Protein AF-M5UGU6-F1 (afdb_monomer_lite)

InterPro domains:
  IPR001387 Cro/C1-type, helix-turn-helix domain [PS50943] (2-34)

pLDDT: mean 80.56, std 19.22, range [37.75, 97.44]

Radius of gyration: 16.03 Å; chains: 1; bounding box: 35×31×46 Å

Foldseek 3Di:
DDPVPPPPDDLVPQDDLVVLVVVCVVVVHDSCVSCVVSVHHDPVVVVVCVVCVVVVVVVVVDDPVVVVVVCVVVVHDPPPPPDDDD

Sequence (86 aa):
MSKIENERLDFAQFPSEELICKLATALECDEDELLILAKKVPSKIKERVFERPEVFAALADCDDKTLDKMMSQIGGRPRRRKSKPA

Secondary structure (DSSP, 8-state):
--GGGG----GGGSPPHHHHHHHHHHTT--HHHHHHHTT---HHHHHHHHH-HHHHHHHHHS-HHHHHHHHHHTTPPP----PPP-

Organism: NCBI:txid1263870

Structure (mmCIF, N/CA/C/O backbone):
data_AF-M5UGU6-F1
#
_entry.id   AF-M5UGU6-F1
#
loop_
_atom_site.group_PDB
_atom_site.id
_at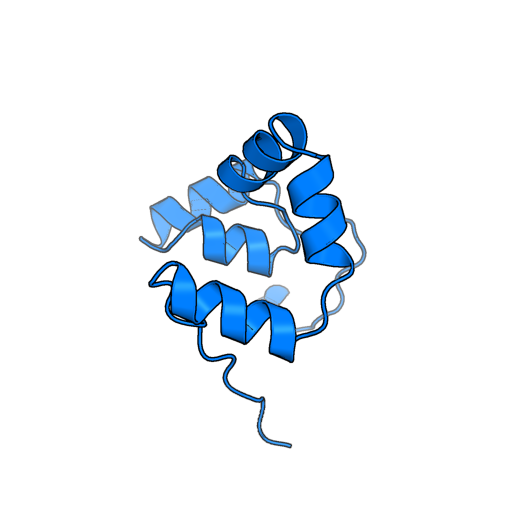om_site.type_symbol
_atom_site.label_atom_id
_atom_site.label_alt_id
_atom_site.label_comp_id
_atom_site.label_asym_id
_atom_site.label_entity_id
_atom_site.label_seq_id
_atom_site.pdbx_PDB_ins_code
_atom_site.Cartn_x
_atom_site.Cartn_y
_atom_site.Cartn_z
_atom_site.occupancy
_atom_site.B_iso_or_equiv
_atom_site.auth_seq_id
_atom_site.auth_comp_id
_atom_site.auth_asym_id
_atom_site.auth_atom_id
_atom_site.pdbx_PDB_model_num
ATOM 1 N N . MET A 1 1 ? -0.146 -2.950 -31.835 1.00 41.19 1 MET A N 1
ATOM 2 C CA . MET A 1 1 ? -1.235 -2.886 -30.840 1.00 41.19 1 MET A CA 1
ATOM 3 C C . MET A 1 1 ? -0.888 -3.853 -29.730 1.00 41.19 1 MET A C 1
ATOM 5 O O . MET A 1 1 ? -0.773 -5.047 -29.981 1.00 41.19 1 MET A O 1
ATOM 9 N N . SER A 1 2 ? -0.436 -3.291 -28.612 1.00 41.78 2 SER A N 1
ATOM 10 C CA . SER A 1 2 ? 0.507 -3.936 -27.696 1.00 41.78 2 SER A CA 1
ATOM 11 C C . SER A 1 2 ? -0.195 -4.898 -26.738 1.00 41.78 2 SER A C 1
ATOM 13 O O . SER A 1 2 ? -1.295 -4.621 -26.276 1.00 41.78 2 SER A O 1
ATOM 15 N N . LYS A 1 3 ? 0.480 -6.000 -26.382 1.00 51.34 3 LYS A N 1
ATOM 16 C CA . LYS A 1 3 ? 0.021 -7.064 -25.456 1.00 51.34 3 LYS A CA 1
ATOM 17 C C . LYS A 1 3 ? -0.410 -6.567 -24.060 1.00 51.34 3 LYS A C 1
ATOM 19 O O . LYS A 1 3 ? -0.951 -7.341 -23.282 1.00 51.34 3 LYS A O 1
ATOM 24 N N . ILE A 1 4 ? -0.178 -5.287 -23.775 1.00 51.22 4 ILE A N 1
ATOM 25 C CA . ILE A 1 4 ? -0.549 -4.555 -22.560 1.00 51.22 4 ILE A CA 1
ATOM 26 C C . ILE A 1 4 ? -2.080 -4.407 -22.432 1.00 51.22 4 ILE A C 1
ATOM 28 O O . ILE A 1 4 ? -2.592 -4.314 -21.325 1.00 51.22 4 ILE A O 1
ATOM 32 N N . GLU A 1 5 ? -2.822 -4.437 -23.543 1.00 52.09 5 GLU A N 1
ATOM 33 C CA . GLU A 1 5 ? -4.250 -4.077 -23.576 1.00 52.09 5 GLU A CA 1
ATOM 34 C C . GLU A 1 5 ? -5.213 -5.209 -23.159 1.00 52.09 5 GLU A C 1
ATOM 36 O O . GLU A 1 5 ? -6.394 -4.963 -22.951 1.00 52.09 5 GLU A O 1
ATOM 41 N N . ASN A 1 6 ? -4.732 -6.451 -23.020 1.00 49.00 6 ASN A N 1
ATOM 42 C CA . ASN A 1 6 ? -5.601 -7.637 -22.949 1.00 49.00 6 ASN A CA 1
ATOM 43 C C . ASN A 1 6 ? -5.731 -8.301 -21.566 1.00 49.00 6 ASN A C 1
ATOM 45 O O . ASN A 1 6 ? -6.183 -9.438 -21.512 1.00 49.00 6 ASN A O 1
ATOM 49 N N . GLU A 1 7 ? -5.344 -7.646 -20.464 1.00 52.19 7 GLU A N 1
ATOM 50 C CA . GLU A 1 7 ? -5.663 -8.053 -19.070 1.00 52.19 7 GLU A CA 1
ATOM 51 C C . GLU A 1 7 ? -5.458 -9.554 -18.712 1.00 52.19 7 GLU A C 1
ATOM 53 O O . GLU A 1 7 ? -6.066 -10.074 -17.779 1.00 52.19 7 GLU A O 1
ATOM 58 N N . ARG A 1 8 ? -4.568 -10.279 -19.405 1.00 50.00 8 ARG A N 1
ATOM 59 C CA . ARG A 1 8 ? -4.252 -11.697 -19.135 1.00 50.00 8 ARG A CA 1
ATOM 60 C C . ARG A 1 8 ? -2.859 -11.828 -18.544 1.00 50.00 8 ARG A C 1
ATOM 62 O O . ARG A 1 8 ? -1.982 -12.398 -19.185 1.00 50.00 8 ARG A O 1
ATOM 69 N N . LEU A 1 9 ? -2.661 -11.291 -17.342 1.00 51.25 9 LEU A N 1
ATOM 70 C CA . LEU A 1 9 ? -1.374 -11.315 -16.651 1.00 51.25 9 LEU A CA 1
ATOM 71 C C . LEU A 1 9 ? -1.400 -12.278 -15.455 1.00 51.25 9 LEU A C 1
ATOM 73 O O . LEU A 1 9 ? -1.771 -11.902 -14.346 1.00 51.25 9 LEU A O 1
ATOM 77 N N . ASP A 1 10 ? -0.980 -13.525 -15.711 1.00 50.19 10 ASP A N 1
ATOM 78 C CA . ASP A 1 10 ? -0.413 -14.430 -14.700 1.00 50.19 10 ASP A CA 1
ATOM 79 C C . ASP A 1 10 ? 0.672 -13.679 -13.906 1.00 50.19 10 ASP A C 1
ATOM 81 O O . ASP A 1 10 ? 1.350 -12.812 -14.460 1.00 50.19 10 ASP A O 1
ATOM 85 N N . PHE A 1 11 ? 0.881 -14.017 -12.631 1.00 45.38 11 PHE A N 1
ATOM 86 C CA . PHE A 1 11 ? 1.804 -13.332 -11.701 1.00 45.38 11 PHE A CA 1
ATOM 87 C C . PHE A 1 11 ? 3.239 -13.088 -12.237 1.00 45.38 11 PHE A C 1
ATOM 89 O O . PHE A 1 11 ? 3.958 -12.248 -11.700 1.00 45.38 11 PHE A O 1
ATOM 96 N N . ALA A 1 12 ? 3.639 -13.760 -13.321 1.00 50.81 12 ALA A N 1
ATOM 97 C CA . ALA A 1 12 ? 4.878 -13.560 -14.071 1.00 50.81 12 ALA A CA 1
ATOM 98 C C . ALA A 1 12 ? 4.906 -12.336 -15.019 1.00 50.81 12 ALA A C 1
ATOM 100 O O . ALA A 1 12 ? 5.911 -12.143 -15.699 1.00 50.81 12 ALA A O 1
ATOM 101 N N . GLN A 1 13 ? 3.844 -11.529 -15.125 1.00 60.25 13 GLN A N 1
ATOM 102 C CA . GLN A 1 13 ? 3.775 -10.490 -16.160 1.00 60.25 13 GLN A CA 1
ATOM 103 C C . GLN A 1 13 ? 3.808 -9.026 -15.668 1.00 60.25 13 GLN A C 1
ATOM 105 O O . GLN A 1 13 ? 3.749 -8.108 -16.489 1.00 60.25 13 GLN A O 1
ATOM 110 N N . PHE A 1 14 ? 3.963 -8.760 -14.369 1.00 63.84 14 PHE A N 1
ATOM 111 C CA . PHE A 1 14 ? 4.272 -7.394 -13.926 1.00 63.84 14 PHE A CA 1
ATOM 112 C C . PHE A 1 14 ? 5.770 -7.101 -14.122 1.00 63.84 14 PHE A C 1
ATOM 114 O O . PHE A 1 14 ? 6.596 -7.935 -13.738 1.00 63.84 14 PHE A O 1
ATOM 121 N N . PRO A 1 15 ? 6.147 -5.947 -14.709 1.00 78.75 15 PRO A N 1
ATOM 122 C CA . PRO A 1 15 ? 7.550 -5.591 -14.914 1.00 78.75 15 PRO A CA 1
ATOM 123 C C . PRO A 1 15 ? 8.329 -5.577 -13.587 1.00 78.75 15 PRO A C 1
ATOM 125 O O . PRO A 1 15 ? 7.754 -5.382 -12.512 1.00 78.75 15 PRO A O 1
ATOM 128 N N . SER A 1 16 ? 9.646 -5.813 -13.641 1.00 88.81 16 SER A N 1
ATOM 129 C CA . SER A 1 16 ? 10.503 -5.710 -12.450 1.00 88.81 16 SER A CA 1
ATOM 130 C C . SER A 1 16 ? 10.454 -4.292 -11.869 1.00 88.81 16 SER A C 1
ATOM 132 O O . SER A 1 16 ? 10.169 -3.343 -12.595 1.00 88.81 16 SER A O 1
ATOM 134 N N . GLU A 1 17 ? 10.741 -4.133 -10.570 1.00 89.56 17 GLU A N 1
ATOM 135 C CA . GLU A 1 17 ? 10.814 -2.795 -9.943 1.00 89.56 17 GLU A CA 1
ATOM 136 C C . GLU A 1 17 ? 11.791 -1.899 -10.705 1.00 89.56 17 GLU A C 1
ATOM 138 O O . GLU A 1 17 ? 11.428 -0.807 -11.115 1.00 89.56 17 GLU A O 1
ATOM 143 N N . GLU A 1 18 ? 12.971 -2.425 -11.032 1.00 91.31 18 GLU A N 1
ATOM 144 C CA . GLU A 1 18 ? 13.973 -1.713 -11.826 1.00 91.31 18 GLU A CA 1
ATOM 145 C C . GLU A 1 18 ? 13.437 -1.244 -13.192 1.00 91.31 18 GLU A C 1
ATOM 147 O O . GLU A 1 18 ? 13.710 -0.122 -13.618 1.00 91.31 18 GLU A O 1
ATOM 152 N N . LEU A 1 19 ? 12.663 -2.084 -13.891 1.00 91.88 19 LEU A N 1
ATOM 153 C CA . LEU A 1 19 ? 12.055 -1.704 -15.165 1.00 91.88 19 LEU A CA 1
ATOM 154 C C . LEU A 1 19 ? 10.965 -0.643 -14.969 1.00 91.88 19 LEU A C 1
ATOM 156 O O . LEU A 1 19 ? 10.862 0.270 -15.782 1.00 91.88 19 LEU A O 1
ATOM 160 N N . ILE A 1 20 ? 10.186 -0.730 -13.890 1.00 91.25 20 ILE A N 1
ATOM 161 C CA . ILE A 1 20 ? 9.168 0.265 -13.541 1.00 91.25 20 ILE A CA 1
ATOM 162 C C . ILE A 1 20 ? 9.808 1.626 -13.251 1.00 91.25 20 ILE A C 1
ATOM 164 O O . ILE A 1 20 ? 9.361 2.615 -13.823 1.00 91.25 20 ILE A O 1
ATOM 168 N N . CYS A 1 21 ? 10.883 1.687 -12.460 1.00 90.12 21 CYS A N 1
ATOM 169 C CA . CYS A 1 21 ? 11.603 2.935 -12.176 1.00 90.12 21 CYS A CA 1
ATOM 170 C C . CYS A 1 21 ? 12.185 3.556 -13.460 1.00 90.12 21 CYS A C 1
ATOM 172 O O . CYS A 1 21 ? 12.079 4.763 -13.694 1.00 90.12 21 CYS A O 1
ATOM 174 N N . LYS A 1 22 ? 12.755 2.725 -14.350 1.00 93.12 22 LYS A N 1
ATOM 175 C CA . LYS A 1 22 ? 13.248 3.176 -15.665 1.00 93.12 22 LYS A CA 1
ATOM 176 C C . LYS A 1 22 ? 12.124 3.733 -16.538 1.00 93.12 22 LYS A C 1
ATOM 178 O O . LYS A 1 22 ? 12.320 4.757 -17.187 1.00 93.12 22 LYS A O 1
ATOM 183 N N . LEU A 1 23 ? 10.956 3.088 -16.545 1.00 92.31 23 LEU A N 1
ATOM 184 C CA . LEU A 1 23 ? 9.774 3.577 -17.257 1.00 92.31 23 LEU A CA 1
ATOM 185 C C . LEU A 1 23 ? 9.258 4.886 -16.657 1.00 92.31 23 LEU A C 1
ATOM 187 O O . LEU A 1 23 ? 8.972 5.805 -17.414 1.00 92.31 23 LEU A O 1
ATOM 191 N N . ALA A 1 24 ? 9.196 4.994 -15.328 1.00 93.56 24 ALA A N 1
ATOM 192 C CA . ALA A 1 24 ? 8.777 6.214 -14.646 1.00 93.56 24 ALA A CA 1
ATOM 193 C C . ALA A 1 24 ? 9.671 7.403 -15.016 1.00 93.56 24 ALA A C 1
ATOM 195 O O . ALA A 1 24 ? 9.181 8.474 -15.362 1.00 93.56 24 ALA A O 1
ATOM 196 N N . THR A 1 25 ? 10.985 7.166 -15.051 1.00 93.88 25 THR A N 1
ATOM 197 C CA . THR A 1 25 ? 11.976 8.158 -15.484 1.00 93.88 25 THR A CA 1
ATOM 198 C C . THR A 1 25 ? 11.794 8.534 -16.956 1.00 93.88 25 THR A C 1
ATOM 200 O O . THR A 1 25 ? 11.765 9.713 -17.288 1.00 93.88 25 THR A O 1
ATOM 203 N N . ALA A 1 26 ? 11.652 7.547 -17.847 1.00 95.50 26 ALA A N 1
ATOM 204 C CA . ALA A 1 26 ? 11.525 7.783 -19.287 1.00 95.50 26 ALA A CA 1
ATOM 205 C C . ALA A 1 26 ? 10.211 8.478 -19.684 1.00 95.50 26 ALA A C 1
ATOM 207 O O . ALA A 1 26 ? 10.164 9.157 -20.706 1.00 95.50 26 ALA A O 1
ATOM 208 N N . LEU A 1 27 ? 9.148 8.276 -18.903 1.00 93.06 27 LEU A N 1
ATOM 209 C CA . LEU A 1 27 ? 7.825 8.862 -19.121 1.00 93.06 27 LEU A CA 1
ATOM 210 C C . LEU A 1 27 ? 7.577 10.114 -18.265 1.00 93.06 27 LEU A C 1
ATOM 212 O O . LEU A 1 27 ? 6.478 10.660 -18.322 1.00 93.06 27 LEU A O 1
ATOM 216 N N . GLU A 1 28 ? 8.570 10.545 -17.478 1.00 93.31 28 GLU A N 1
ATOM 217 C CA . GLU A 1 28 ? 8.483 11.671 -16.537 1.00 93.31 28 GLU A CA 1
ATOM 218 C C . GLU A 1 28 ? 7.238 11.598 -15.630 1.00 93.31 28 GLU A C 1
ATOM 220 O O . GLU A 1 28 ? 6.534 12.585 -15.409 1.00 93.31 28 GLU A O 1
ATOM 225 N N . CYS A 1 29 ? 6.939 10.406 -15.110 1.00 91.56 29 CYS A N 1
ATOM 226 C CA . CYS A 1 29 ? 5.762 10.154 -14.281 1.00 91.56 29 CYS A CA 1
ATOM 227 C C . CYS A 1 29 ? 6.120 9.682 -12.863 1.00 91.56 29 CYS A C 1
ATOM 229 O O . CYS A 1 29 ? 7.264 9.348 -12.562 1.00 91.56 29 CYS A O 1
ATOM 231 N N . ASP A 1 30 ? 5.121 9.662 -11.980 1.00 91.56 30 ASP A N 1
ATOM 232 C CA . ASP A 1 30 ? 5.276 9.273 -10.576 1.00 91.56 30 ASP A CA 1
ATOM 233 C C . ASP A 1 30 ? 5.584 7.767 -10.452 1.00 91.56 30 ASP A C 1
ATOM 235 O O . ASP A 1 30 ? 4.789 6.909 -10.845 1.00 91.56 30 ASP A O 1
ATOM 239 N N . GLU A 1 31 ? 6.763 7.445 -9.918 1.00 92.62 31 GLU A N 1
ATOM 240 C CA . GLU A 1 31 ? 7.226 6.067 -9.733 1.00 92.62 31 GLU A CA 1
ATOM 241 C C . GLU A 1 31 ? 6.326 5.269 -8.780 1.00 92.62 31 GLU A C 1
ATOM 243 O O . GLU A 1 31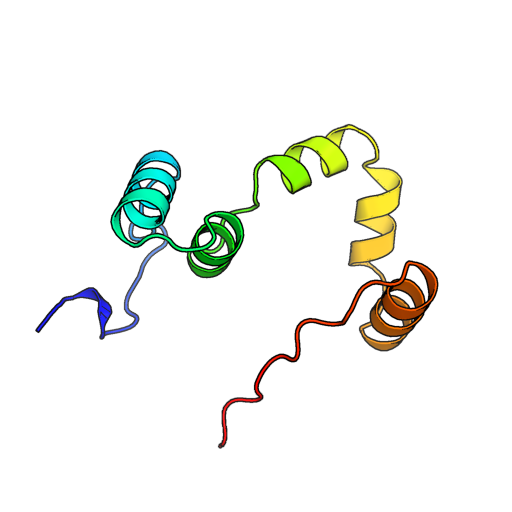 ? 5.998 4.115 -9.068 1.00 92.62 31 GLU A O 1
ATOM 248 N N . ASP A 1 32 ? 5.887 5.881 -7.678 1.00 91.56 32 ASP A N 1
ATOM 249 C CA . ASP A 1 32 ? 5.051 5.220 -6.677 1.00 91.56 32 ASP A CA 1
ATOM 250 C C . ASP A 1 32 ? 3.690 4.858 -7.285 1.00 91.56 32 ASP A C 1
ATOM 252 O O . ASP A 1 32 ? 3.172 3.764 -7.042 1.00 91.56 32 ASP A O 1
ATOM 256 N N . GLU A 1 33 ? 3.120 5.735 -8.121 1.00 90.31 33 GLU A N 1
ATOM 257 C CA . GLU A 1 33 ? 1.893 5.432 -8.868 1.00 90.31 33 GLU A CA 1
ATOM 258 C C . GLU A 1 33 ? 2.073 4.223 -9.797 1.00 90.31 33 GLU A C 1
ATOM 260 O O . GLU A 1 33 ? 1.211 3.337 -9.821 1.00 90.31 33 GLU A O 1
ATOM 265 N N . LEU A 1 34 ? 3.191 4.138 -10.524 1.00 91.50 34 LEU A N 1
ATOM 266 C CA . LEU A 1 34 ? 3.465 3.009 -11.419 1.00 91.50 34 LEU A CA 1
ATOM 267 C C . LEU A 1 34 ? 3.711 1.702 -10.654 1.00 91.50 34 LEU A C 1
ATOM 269 O O . LEU A 1 34 ? 3.240 0.643 -11.081 1.00 91.50 34 LEU A O 1
ATOM 273 N N . LEU A 1 35 ? 4.404 1.757 -9.516 1.00 92.62 35 LEU A N 1
ATOM 274 C CA . LEU A 1 35 ? 4.597 0.598 -8.644 1.00 92.62 35 LEU A CA 1
ATOM 275 C C . LEU A 1 35 ? 3.250 0.077 -8.130 1.00 92.62 35 LEU A C 1
ATOM 277 O O . LEU A 1 35 ? 2.982 -1.123 -8.230 1.00 92.62 35 LEU A O 1
ATOM 281 N N . ILE A 1 36 ? 2.366 0.968 -7.672 1.00 91.56 36 ILE A N 1
ATOM 282 C CA . ILE A 1 36 ? 1.020 0.604 -7.209 1.00 91.56 36 ILE A CA 1
ATOM 283 C C . ILE A 1 36 ? 0.191 -0.007 -8.350 1.00 91.56 36 ILE A C 1
ATOM 285 O O . ILE A 1 36 ? -0.472 -1.027 -8.139 1.00 91.56 36 ILE A O 1
ATOM 289 N N . LEU A 1 37 ? 0.256 0.555 -9.565 1.00 89.12 37 LEU A N 1
ATOM 290 C CA . LEU A 1 37 ? -0.403 -0.007 -10.756 1.00 89.12 37 LEU A CA 1
ATOM 291 C C . LEU A 1 37 ? 0.090 -1.425 -11.071 1.00 89.12 37 LEU A C 1
ATOM 293 O O . LEU A 1 37 ? -0.703 -2.291 -11.445 1.00 89.12 37 LEU A O 1
ATOM 297 N N . ALA A 1 38 ? 1.378 -1.686 -10.855 1.00 90.25 38 ALA A N 1
ATOM 298 C CA . ALA A 1 38 ? 1.982 -3.005 -11.001 1.00 90.25 38 ALA A CA 1
ATOM 299 C C . ALA A 1 38 ? 1.778 -3.928 -9.781 1.00 90.25 38 ALA A C 1
ATOM 301 O O . ALA A 1 38 ? 2.415 -4.980 -9.700 1.00 90.25 38 ALA A O 1
ATOM 302 N N . LYS A 1 39 ? 0.912 -3.552 -8.825 1.00 89.00 39 LYS A N 1
ATOM 303 C CA . LYS A 1 39 ? 0.662 -4.269 -7.559 1.00 89.00 39 LYS A CA 1
ATOM 304 C C . LYS A 1 39 ? 1.925 -4.481 -6.714 1.00 89.00 39 LYS A C 1
ATOM 306 O O . LYS A 1 39 ? 2.051 -5.483 -6.010 1.00 89.00 39 LYS A O 1
ATOM 311 N N . LYS A 1 40 ? 2.861 -3.536 -6.772 1.00 89.75 40 LYS A N 1
ATOM 312 C CA . LYS A 1 40 ? 4.078 -3.507 -5.958 1.00 89.75 40 LYS A CA 1
ATOM 313 C C . LYS A 1 40 ? 3.988 -2.408 -4.908 1.00 89.75 40 LYS A C 1
ATOM 315 O O . LYS A 1 40 ? 3.374 -1.368 -5.124 1.00 89.75 40 LYS A O 1
ATOM 320 N N . VAL A 1 41 ? 4.603 -2.655 -3.755 1.00 91.62 41 VAL A N 1
ATOM 321 C CA . VAL A 1 41 ? 4.639 -1.692 -2.649 1.00 91.62 41 VAL A CA 1
ATOM 322 C C . VAL A 1 41 ? 5.823 -0.737 -2.860 1.00 91.62 41 VAL A C 1
ATOM 324 O O . VAL A 1 41 ? 6.950 -1.226 -2.973 1.00 91.62 41 VAL A O 1
ATOM 327 N N . PRO A 1 42 ? 5.611 0.590 -2.884 1.00 93.62 42 PRO A N 1
ATOM 328 C CA . PRO A 1 42 ? 6.691 1.574 -2.896 1.00 93.62 42 PRO A CA 1
ATOM 329 C C . PRO A 1 42 ? 7.708 1.379 -1.769 1.00 93.62 42 PRO A C 1
ATOM 331 O O . PRO A 1 42 ? 7.331 1.070 -0.634 1.00 93.62 42 PRO A O 1
ATOM 334 N N . SER A 1 43 ? 8.994 1.608 -2.051 1.00 90.56 43 SER A N 1
ATOM 335 C CA . SER A 1 43 ? 10.094 1.379 -1.097 1.00 90.56 43 SER A CA 1
ATOM 336 C C . SER A 1 43 ? 9.913 2.155 0.206 1.00 90.56 43 SER A C 1
ATOM 338 O O . SER A 1 43 ? 10.023 1.583 1.287 1.00 90.56 43 SER A O 1
ATOM 340 N N . LYS A 1 44 ? 9.478 3.416 0.111 1.00 90.50 44 LYS A N 1
ATOM 341 C CA . LYS A 1 44 ? 9.166 4.252 1.276 1.00 90.50 44 LYS A CA 1
ATOM 342 C C . LYS A 1 44 ? 8.087 3.642 2.177 1.00 90.50 44 LYS A C 1
ATOM 344 O O . LYS A 1 44 ? 8.139 3.792 3.393 1.00 90.50 44 LYS A O 1
ATOM 349 N N . ILE A 1 45 ? 7.094 2.960 1.604 1.00 93.00 45 ILE A N 1
ATOM 350 C CA . ILE A 1 45 ? 6.048 2.285 2.384 1.00 93.00 45 ILE A CA 1
ATOM 351 C C . ILE A 1 45 ? 6.601 0.994 2.995 1.00 93.00 45 ILE A C 1
ATOM 353 O O . ILE A 1 45 ? 6.362 0.754 4.176 1.00 93.00 45 ILE A O 1
ATOM 357 N N . LYS A 1 46 ? 7.380 0.203 2.236 1.00 93.56 46 LYS A N 1
ATOM 358 C CA . LYS A 1 46 ? 8.044 -1.010 2.754 1.00 93.56 46 LYS A CA 1
ATOM 359 C C . LYS A 1 46 ? 8.866 -0.693 4.007 1.00 93.56 46 LYS A C 1
ATOM 361 O O . LYS A 1 46 ? 8.689 -1.352 5.024 1.00 93.56 46 LYS A O 1
ATOM 366 N N . GLU A 1 47 ? 9.708 0.338 3.954 1.00 95.62 47 GLU A N 1
ATOM 367 C CA . GLU A 1 47 ? 10.541 0.766 5.087 1.00 95.62 47 GLU A CA 1
ATOM 368 C C . GLU A 1 47 ? 9.694 1.121 6.316 1.00 95.62 47 GLU A C 1
ATOM 370 O O . GLU A 1 47 ? 9.932 0.610 7.410 1.00 95.62 47 GLU A O 1
ATOM 375 N N . ARG A 1 48 ? 8.629 1.911 6.135 1.00 94.75 48 ARG A N 1
ATOM 376 C CA . ARG A 1 48 ? 7.748 2.327 7.238 1.00 94.75 48 ARG A CA 1
ATOM 377 C C . ARG A 1 48 ? 6.992 1.168 7.889 1.00 94.75 48 ARG A C 1
ATOM 379 O O . ARG A 1 48 ? 6.738 1.230 9.092 1.00 94.75 48 ARG A O 1
ATOM 386 N N . VAL A 1 49 ? 6.670 0.119 7.131 1.00 96.38 49 VAL A N 1
ATOM 387 C CA . VAL A 1 49 ? 6.079 -1.114 7.678 1.00 96.38 49 VAL A CA 1
ATOM 388 C C . VAL A 1 49 ? 7.062 -1.818 8.615 1.00 96.38 49 VAL A C 1
ATOM 390 O O . VAL A 1 49 ? 6.646 -2.281 9.672 1.00 96.38 49 VAL A O 1
ATOM 393 N N . PHE A 1 50 ? 8.356 -1.866 8.285 1.00 95.62 50 PHE A N 1
ATOM 394 C CA . PHE A 1 50 ? 9.361 -2.466 9.170 1.00 95.62 50 PHE A CA 1
ATOM 395 C C . PHE A 1 50 ? 9.685 -1.595 10.388 1.00 95.62 50 PHE A C 1
ATOM 397 O O . PHE A 1 50 ? 9.954 -2.127 11.461 1.00 95.62 50 PHE A O 1
ATOM 404 N N . GLU A 1 51 ? 9.635 -0.269 10.251 1.00 97.44 51 GLU A N 1
ATOM 405 C CA . GLU A 1 51 ? 9.875 0.652 11.367 1.00 97.44 51 GLU A CA 1
ATOM 406 C C . GLU A 1 51 ? 8.737 0.666 12.394 1.00 97.44 51 GLU A C 1
ATOM 408 O O . GLU A 1 51 ? 8.991 0.832 13.586 1.00 97.44 51 GLU A O 1
ATOM 413 N N . ARG A 1 52 ? 7.482 0.569 11.938 1.00 96.81 52 ARG A N 1
ATOM 414 C CA . ARG A 1 52 ? 6.269 0.709 12.765 1.00 96.81 52 ARG A CA 1
ATOM 415 C C . ARG A 1 52 ? 5.216 -0.348 12.395 1.00 96.81 52 ARG A C 1
ATOM 417 O O . ARG A 1 52 ? 4.111 0.021 11.977 1.00 96.81 52 ARG A O 1
ATOM 424 N N . PRO A 1 53 ? 5.527 -1.649 12.514 1.00 96.12 53 PRO A N 1
ATOM 425 C CA . PRO A 1 53 ? 4.654 -2.725 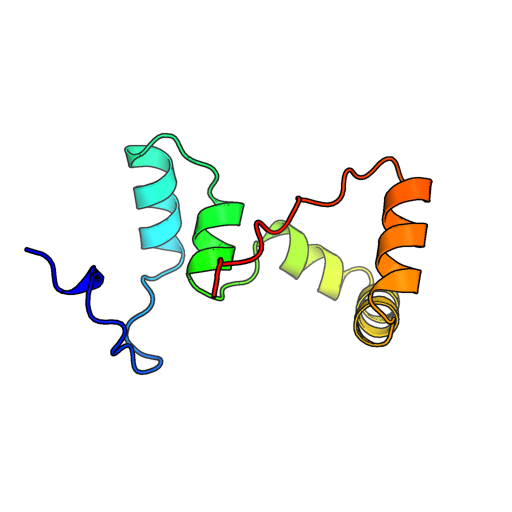12.040 1.00 96.12 53 PRO A CA 1
ATOM 426 C C . PRO A 1 53 ? 3.266 -2.697 12.686 1.00 96.12 53 PRO A C 1
ATOM 428 O O . PRO A 1 53 ? 2.265 -2.922 12.009 1.00 96.12 53 PRO A O 1
ATOM 431 N N . GLU A 1 54 ? 3.179 -2.350 13.969 1.00 97.12 54 GLU A N 1
ATOM 432 C CA . GLU A 1 54 ? 1.928 -2.273 14.722 1.00 97.12 54 GLU A CA 1
ATOM 433 C C . GLU A 1 54 ? 0.979 -1.190 14.196 1.00 97.12 54 GLU A C 1
ATOM 435 O O . GLU A 1 54 ? -0.237 -1.373 14.200 1.00 97.12 54 GLU A O 1
ATOM 440 N N . VAL A 1 55 ? 1.525 -0.078 13.693 1.00 95.19 55 VAL A N 1
ATOM 441 C CA . VAL A 1 55 ? 0.719 1.003 13.113 1.00 95.19 55 VAL A CA 1
ATOM 442 C C . VAL A 1 55 ? 0.100 0.537 11.804 1.00 95.19 55 VAL A C 1
ATOM 444 O O . VAL A 1 55 ? -1.098 0.701 11.608 1.00 95.19 55 VAL A O 1
ATOM 447 N N . PHE A 1 56 ? 0.892 -0.064 10.914 1.00 94.12 56 PHE A N 1
ATOM 448 C CA . PHE A 1 56 ? 0.388 -0.526 9.620 1.00 94.12 56 PHE A CA 1
ATOM 449 C C . PHE A 1 56 ? -0.553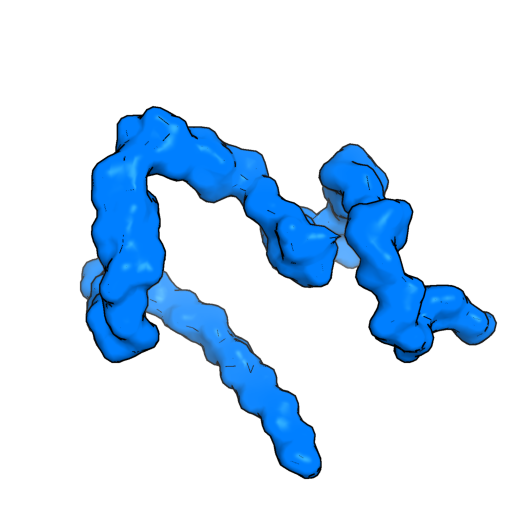 -1.727 9.745 1.00 94.12 56 PHE A C 1
ATOM 451 O O . PHE A 1 56 ? -1.494 -1.820 8.960 1.00 94.12 56 PHE A O 1
ATOM 458 N N . ALA A 1 57 ? -0.361 -2.589 10.749 1.00 94.44 57 ALA A N 1
ATOM 459 C CA . ALA A 1 57 ? -1.328 -3.629 11.093 1.00 94.44 57 ALA A CA 1
ATOM 460 C C . ALA A 1 57 ? -2.675 -3.018 11.515 1.00 94.44 57 ALA A C 1
ATOM 462 O O . ALA A 1 57 ? -3.701 -3.340 10.927 1.00 94.44 57 ALA A O 1
ATOM 463 N N . ALA A 1 58 ? -2.667 -2.052 12.441 1.00 95.38 58 ALA A N 1
ATOM 464 C CA . ALA A 1 58 ? -3.890 -1.366 12.859 1.00 95.38 58 ALA A CA 1
ATOM 465 C C . ALA A 1 58 ? -4.574 -0.612 11.703 1.00 95.38 58 ALA A C 1
ATOM 467 O O . ALA A 1 58 ? -5.800 -0.591 11.617 1.00 95.38 58 ALA A O 1
ATOM 468 N N . LEU A 1 59 ? -3.796 -0.012 10.794 1.00 94.06 59 LEU A N 1
ATOM 469 C CA . LEU A 1 59 ? -4.330 0.629 9.589 1.00 94.06 59 LEU A CA 1
ATOM 470 C C . LEU A 1 59 ? -4.997 -0.371 8.639 1.00 94.06 59 LEU A C 1
ATOM 472 O O . LEU A 1 59 ? -6.004 -0.027 8.029 1.00 94.06 59 LEU A O 1
ATOM 476 N N . ALA A 1 60 ? -4.458 -1.585 8.509 1.00 93.31 60 ALA A N 1
ATOM 477 C CA . ALA A 1 60 ? -5.031 -2.624 7.655 1.00 93.31 60 ALA A CA 1
ATOM 478 C C . ALA A 1 60 ? -6.383 -3.148 8.177 1.00 93.31 60 ALA A C 1
ATOM 480 O O . ALA A 1 60 ? -7.209 -3.577 7.374 1.00 93.31 60 ALA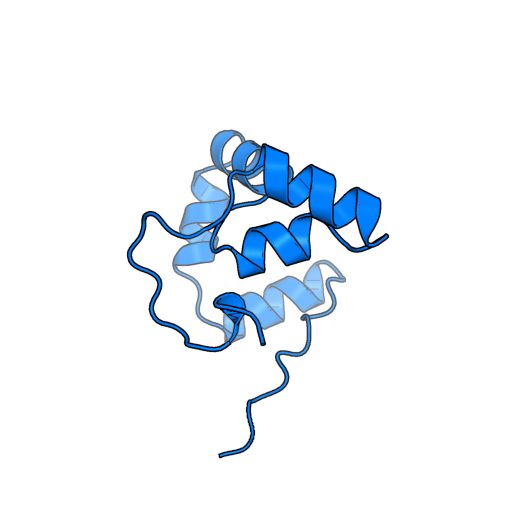 A O 1
ATOM 481 N N . ASP A 1 61 ? -6.615 -3.069 9.490 1.00 95.56 61 ASP A N 1
ATOM 482 C CA . ASP A 1 61 ? -7.864 -3.489 10.139 1.00 95.56 61 ASP A CA 1
ATOM 483 C C . ASP A 1 61 ? -8.956 -2.399 10.138 1.00 95.56 61 ASP A C 1
ATOM 485 O O . ASP A 1 61 ? -10.116 -2.670 10.459 1.00 95.56 61 ASP A O 1
ATOM 489 N N . CYS A 1 62 ? -8.607 -1.153 9.807 1.00 94.75 62 CYS A N 1
ATOM 490 C CA . CYS A 1 62 ? -9.551 -0.036 9.790 1.00 94.75 62 CYS A CA 1
ATOM 491 C C . CYS A 1 62 ? -10.485 -0.090 8.571 1.00 94.75 62 CYS A C 1
ATOM 493 O O . CYS A 1 62 ? -10.068 -0.417 7.462 1.00 94.75 62 CYS A O 1
ATOM 495 N N . ASP A 1 63 ? -11.743 0.323 8.757 1.00 94.06 63 ASP A N 1
ATOM 496 C CA . ASP A 1 63 ? -12.670 0.529 7.643 1.00 94.06 63 ASP A CA 1
ATOM 497 C C . ASP A 1 63 ? -12.366 1.827 6.871 1.00 94.06 63 ASP A C 1
ATOM 499 O O . ASP A 1 63 ? -11.691 2.738 7.365 1.00 94.06 63 ASP A O 1
ATOM 503 N N . ASP A 1 64 ? -12.913 1.941 5.657 1.00 92.06 64 ASP A N 1
ATOM 504 C CA . ASP A 1 64 ? -12.705 3.108 4.788 1.00 92.06 64 ASP A CA 1
ATOM 505 C C . ASP A 1 64 ? -13.081 4.428 5.487 1.00 92.06 64 ASP A C 1
ATOM 507 O O . ASP A 1 64 ? -12.394 5.435 5.336 1.00 92.06 64 ASP A O 1
ATOM 511 N N . LYS A 1 65 ? -14.132 4.425 6.322 1.00 94.06 65 LYS A N 1
ATOM 512 C CA . LYS A 1 65 ? -14.575 5.618 7.066 1.00 94.06 65 LYS A CA 1
ATOM 513 C C . LYS A 1 65 ? -13.539 6.069 8.092 1.00 94.06 65 LYS A C 1
ATOM 515 O O . LYS A 1 65 ? -13.310 7.270 8.255 1.00 94.06 65 LYS A O 1
ATOM 520 N N . THR A 1 66 ? -12.937 5.122 8.803 1.00 95.19 66 THR A N 1
ATOM 521 C CA . THR A 1 66 ? -11.891 5.394 9.791 1.00 95.19 66 THR A CA 1
ATOM 522 C C . THR A 1 66 ? -10.626 5.895 9.106 1.00 95.19 66 THR A C 1
ATOM 524 O O . THR A 1 66 ? -10.044 6.887 9.553 1.00 95.19 66 THR A O 1
ATOM 527 N N . LEU A 1 67 ? -10.249 5.282 7.981 1.00 93.50 67 LEU A N 1
ATOM 528 C CA . LEU A 1 67 ? -9.111 5.713 7.169 1.00 93.50 67 LEU A CA 1
ATOM 529 C C . LEU A 1 67 ? -9.312 7.126 6.598 1.00 93.50 67 LEU A C 1
ATOM 531 O O . LEU A 1 67 ? -8.420 7.964 6.733 1.00 93.50 67 LEU A O 1
ATOM 535 N N . ASP A 1 68 ? -10.488 7.444 6.051 1.00 92.81 68 ASP A N 1
ATOM 536 C CA . ASP A 1 68 ? -10.814 8.784 5.541 1.00 92.81 68 ASP A CA 1
ATOM 537 C C . ASP A 1 68 ? -10.751 9.851 6.643 1.00 92.81 68 ASP A C 1
ATOM 539 O O . ASP A 1 68 ? -10.197 10.941 6.450 1.00 92.81 68 ASP A O 1
ATOM 543 N N . LYS A 1 69 ? -11.274 9.530 7.835 1.00 92.75 69 LYS A N 1
ATOM 544 C CA . LYS A 1 69 ? -11.186 10.416 9.000 1.00 92.75 69 LYS A CA 1
ATOM 545 C C . LYS A 1 69 ? -9.729 10.665 9.381 1.00 92.75 69 LYS A C 1
ATOM 547 O O . LYS A 1 69 ? -9.344 11.822 9.552 1.00 92.75 69 LYS A O 1
ATOM 552 N N . MET A 1 70 ? -8.915 9.618 9.474 1.00 91.69 70 MET A N 1
ATOM 553 C CA . MET A 1 70 ? -7.494 9.753 9.790 1.00 91.69 70 MET A CA 1
ATOM 554 C C . MET A 1 70 ? -6.757 10.593 8.739 1.00 91.69 70 MET A C 1
ATOM 556 O O . MET A 1 70 ? -6.005 11.497 9.104 1.00 91.69 70 MET A O 1
ATOM 560 N N . MET A 1 71 ? -7.027 10.368 7.450 1.00 90.69 71 MET A N 1
ATOM 561 C CA . MET A 1 71 ? -6.453 11.153 6.352 1.00 90.69 71 MET A CA 1
ATOM 562 C C . MET A 1 71 ? -6.777 12.645 6.485 1.00 90.69 71 MET A C 1
ATOM 564 O O . MET A 1 71 ? -5.884 13.478 6.328 1.00 90.69 71 MET A O 1
ATOM 568 N N . SER A 1 72 ? -8.013 12.990 6.863 1.00 89.69 72 SER A N 1
ATOM 569 C CA . SER A 1 72 ? -8.398 14.388 7.101 1.00 89.69 72 SER A CA 1
ATOM 570 C C . SER A 1 72 ? -7.633 15.040 8.262 1.00 89.69 72 SER A C 1
ATOM 572 O O . SER A 1 72 ? -7.286 16.217 8.185 1.00 89.69 72 SER A O 1
ATOM 574 N N . GLN A 1 73 ? -7.319 14.277 9.316 1.00 90.69 73 GLN A N 1
ATOM 575 C CA . GLN A 1 73 ? -6.618 14.777 10.503 1.00 90.69 73 GLN A CA 1
ATOM 576 C C . GLN A 1 73 ? -5.131 15.038 10.250 1.00 90.69 73 GLN A C 1
ATOM 578 O O . GLN A 1 73 ? -4.577 15.981 10.807 1.00 90.69 73 GLN A O 1
ATOM 583 N N . ILE A 1 74 ? -4.488 14.235 9.399 1.00 89.06 74 ILE A N 1
ATOM 584 C CA . ILE A 1 74 ? -3.063 14.390 9.059 1.00 89.06 74 ILE A CA 1
ATOM 585 C C . ILE A 1 74 ? -2.826 15.330 7.864 1.00 89.06 74 ILE A C 1
ATOM 587 O O . ILE A 1 74 ? -1.712 15.409 7.351 1.00 89.06 74 ILE A O 1
ATOM 591 N N . GLY A 1 75 ? -3.867 16.030 7.394 1.00 83.50 75 GLY A N 1
ATOM 592 C CA . GLY A 1 75 ? -3.794 16.931 6.238 1.00 83.50 75 GLY A CA 1
ATOM 593 C C . GLY A 1 75 ? -3.622 16.214 4.893 1.00 83.50 75 GLY A C 1
ATOM 594 O O . GLY A 1 75 ? -3.325 16.851 3.881 1.00 83.50 75 GLY A O 1
ATOM 595 N N . GLY A 1 76 ? -3.810 14.893 4.863 1.00 75.62 76 GLY A N 1
ATOM 596 C CA . GLY A 1 76 ? -3.765 14.099 3.646 1.00 75.62 76 GLY A CA 1
ATOM 597 C C . GLY A 1 76 ? -5.015 14.340 2.804 1.00 75.62 76 GLY A C 1
ATOM 598 O O . GLY A 1 76 ? -6.140 14.231 3.289 1.00 75.62 76 GLY A O 1
ATOM 599 N N . ARG A 1 77 ? -4.848 14.641 1.512 1.00 62.72 77 ARG A N 1
ATOM 600 C CA . ARG A 1 77 ? -5.983 14.611 0.580 1.00 62.72 77 ARG A CA 1
ATOM 601 C C . ARG A 1 77 ? -6.241 13.155 0.190 1.00 62.72 77 ARG A C 1
ATOM 603 O O . ARG A 1 77 ? -5.318 12.530 -0.336 1.00 62.72 77 ARG A O 1
ATOM 610 N N . PRO A 1 78 ? -7.454 12.607 0.380 1.00 57.88 78 PRO A N 1
ATOM 611 C CA . PRO A 1 78 ? -7.781 11.312 -0.198 1.00 57.88 78 PRO A CA 1
ATOM 612 C C . PRO A 1 78 ? -7.602 11.413 -1.719 1.00 57.88 78 PRO A C 1
ATOM 614 O O . PRO A 1 78 ? -8.188 12.290 -2.366 1.00 57.88 78 PRO A O 1
ATOM 617 N N . ARG A 1 79 ? -6.754 10.552 -2.306 1.00 60.62 79 ARG A N 1
ATOM 618 C CA . ARG A 1 79 ? -6.682 10.410 -3.768 1.00 60.62 79 ARG A CA 1
ATOM 619 C C . ARG A 1 79 ? -8.079 9.964 -4.200 1.00 60.62 79 ARG A C 1
ATOM 621 O O . ARG A 1 79 ? -8.475 8.835 -3.928 1.00 60.62 79 ARG A O 1
ATOM 628 N N . ARG A 1 80 ? -8.851 10.866 -4.822 1.00 54.06 80 ARG A N 1
ATOM 629 C CA . ARG A 1 80 ? -10.168 10.554 -5.398 1.00 54.06 80 ARG A CA 1
ATOM 630 C C . ARG A 1 80 ? -9.997 9.361 -6.339 1.00 54.06 80 ARG A C 1
ATOM 632 O O . ARG A 1 80 ? -9.540 9.532 -7.468 1.00 54.06 80 ARG A O 1
ATOM 639 N N . ARG A 1 81 ? -10.376 8.160 -5.896 1.00 52.31 81 ARG A N 1
ATOM 640 C CA . ARG A 1 81 ? -10.622 7.036 -6.800 1.00 52.31 81 ARG A CA 1
ATOM 641 C C . ARG A 1 81 ? -11.736 7.494 -7.735 1.00 52.31 81 ARG A C 1
ATOM 643 O O . ARG A 1 81 ? -12.866 7.683 -7.294 1.00 52.31 81 ARG A O 1
ATOM 650 N N . LYS A 1 82 ? -11.421 7.731 -9.011 1.00 45.62 82 LYS A N 1
ATOM 651 C CA . LYS A 1 82 ? -12.465 7.838 -10.032 1.00 45.62 82 LYS A CA 1
ATOM 652 C C . LYS A 1 82 ? -13.167 6.482 -10.044 1.00 45.62 82 LYS A C 1
ATOM 654 O O . LYS A 1 82 ? -12.560 5.484 -10.425 1.00 45.62 82 LYS A O 1
ATOM 659 N N . SER A 1 83 ? -14.400 6.436 -9.553 1.00 43.06 83 SER A N 1
ATOM 660 C CA . SER A 1 83 ? -15.287 5.300 -9.758 1.00 43.06 83 SER A CA 1
ATOM 661 C C . SER A 1 83 ? -15.380 5.053 -11.263 1.00 43.06 83 SER A C 1
ATOM 663 O O . SER A 1 83 ? -15.681 5.965 -12.035 1.00 43.06 83 SER A O 1
ATOM 665 N N . LYS A 1 84 ? -15.043 3.833 -11.689 1.00 37.75 84 LYS A N 1
ATOM 666 C CA . LYS A 1 84 ? -15.280 3.364 -13.059 1.00 37.75 84 LYS A CA 1
ATOM 667 C C . LYS A 1 84 ? -16.796 3.501 -13.302 1.00 37.75 84 LYS 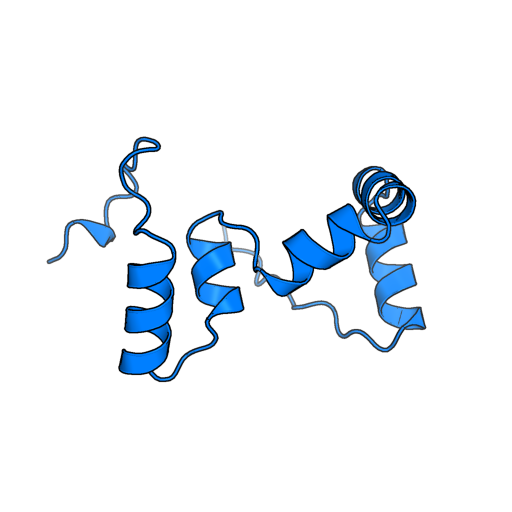A C 1
ATOM 669 O O . LYS A 1 84 ? -17.546 2.986 -12.469 1.00 37.75 84 LYS A O 1
ATOM 674 N N . PRO A 1 85 ? -17.270 4.227 -14.333 1.00 42.50 85 PRO A N 1
ATOM 675 C CA . PRO A 1 85 ? -18.686 4.190 -14.669 1.00 42.50 85 PRO A CA 1
ATOM 676 C C . PRO A 1 85 ? -19.041 2.760 -15.099 1.00 42.50 85 PRO A C 1
ATOM 678 O O . PRO A 1 85 ? -18.201 2.071 -15.685 1.00 42.50 85 PRO A O 1
ATOM 681 N N . ALA A 1 86 ? -20.238 2.330 -14.697 1.00 48.22 86 ALA A N 1
ATOM 682 C CA . ALA A 1 86 ? -20.825 1.033 -15.025 1.00 48.22 86 ALA A CA 1
ATOM 683 C C . ALA A 1 86 ? -20.999 0.844 -16.537 1.00 48.22 86 ALA A C 1
ATOM 685 O O . ALA A 1 86 ? -21.206 1.866 -17.233 1.00 48.22 86 ALA A O 1
#